Protein AF-A0A2V6HN72-F1 (afdb_monomer)

Nearest PDB structures (foldseek):
  1jh6-assembly1_A  TM=8.276E-01  e=6.227E-04  Arabidopsis thaliana
  1fsi-assembly2_B  TM=7.742E-01  e=9.982E-04  Arabidopsis thaliana
  2d4g-assembly1_B  TM=7.039E-01  e=6.965E-01  Bacillus subtilis
  4wda-assembly1_A  TM=4.245E-01  e=7.821E+00  Mus musculus

Mean predicted aligned error: 3.19 Å

Radius of gyration: 15.16 Å; Cα contacts (8 Å, |Δi|>4): 183; chains: 1; bounding box: 30×24×42 Å

pLDDT: mean 94.58, std 4.3, range [65.69, 98.19]

Foldseek 3Di:
DKWFWDFWDADQAQQGRIKTWTDDDPVQQVVQCVVCVVVVHDGGRDPTDIGGDDRDDDDPVVSVVVRVPDDDPDGMDDDQKDWDKDFDPPDRDPVRVVPIDTPDMDTDDD

Secondary structure (DSSP, 8-state):
-EEEEEEEE--SSGGGSEEEEE---HHHHHHHHHHHHHTTS--PPPSS-EEEEE-----HHHHHHHHHH---S-SEEE--EEEEEE--SS--SHHHHHT-EEEEEEEPP-

Sequence (110 aa):
IRLTASGVAFSSAFTRTLFVRLKSSPLLRKLVTDLGRAAKSPAKAPSDPHVSLLYKKLPRATKKELAAVMKLPFRTVVFDSIAAVRCVSPSRTAADVESWRILGKKSLPR

Solvent-accessible surface area (backbone atoms only — not comparable to full-atom values): 6462 Å² total; per-residue (Å²): 82,79,34,42,51,77,46,52,42,61,56,90,49,40,67,30,26,28,22,39,36,32,53,71,47,74,66,57,40,50,51,34,41,53,49,13,60,75,65,76,43,94,45,77,54,64,88,73,37,65,48,63,77,40,75,52,96,70,59,70,66,60,40,53,52,54,34,70,71,57,76,73,96,59,58,63,48,77,45,56,56,51,70,47,66,51,62,60,84,83,48,74,49,67,67,39,58,71,63,46,37,79,76,47,74,47,74,47,80,131

Structure (mmCIF, N/CA/C/O backbone):
data_AF-A0A2V6HN72-F1
#
_entry.id   AF-A0A2V6HN72-F1
#
loop_
_atom_site.group_PDB
_atom_site.id
_atom_site.type_symbol
_atom_site.label_atom_id
_atom_site.label_alt_id
_atom_site.label_comp_id
_atom_site.label_asym_id
_atom_site.label_entity_id
_atom_site.label_seq_id
_atom_site.pdbx_PDB_ins_code
_atom_site.Cartn_x
_atom_site.Cartn_y
_atom_site.Cartn_z
_atom_site.occupancy
_atom_site.B_iso_or_equiv
_atom_site.auth_seq_id
_atom_site.auth_comp_id
_atom_site.auth_asym_id
_atom_site.auth_atom_id
_atom_site.pdbx_PDB_model_num
ATOM 1 N N . ILE A 1 1 ? -11.941 -0.931 9.012 1.00 93.50 1 ILE A N 1
ATOM 2 C CA . ILE A 1 1 ? -11.657 0.412 8.427 1.00 93.50 1 ILE A CA 1
ATOM 3 C C . ILE A 1 1 ? -12.047 0.430 6.957 1.00 93.50 1 ILE A C 1
ATOM 5 O O . ILE A 1 1 ? -11.569 -0.392 6.192 1.00 93.50 1 ILE A O 1
ATOM 9 N N . ARG A 1 2 ? -12.897 1.373 6.551 1.00 95.69 2 ARG A N 1
ATOM 10 C CA . ARG A 1 2 ? -13.369 1.523 5.169 1.00 95.69 2 ARG A CA 1
ATOM 11 C C . ARG A 1 2 ? -12.697 2.731 4.516 1.00 95.69 2 ARG A C 1
ATOM 13 O O . ARG A 1 2 ? -12.766 3.818 5.083 1.00 95.69 2 ARG A O 1
ATOM 20 N N . LEU A 1 3 ? -12.055 2.550 3.360 1.00 96.31 3 LEU A N 1
ATOM 21 C CA . LEU A 1 3 ? -11.375 3.621 2.619 1.00 96.31 3 LEU A CA 1
ATOM 22 C C . LEU A 1 3 ? -11.882 3.691 1.176 1.00 96.31 3 LEU A C 1
ATOM 24 O O . LEU A 1 3 ? -12.109 2.664 0.539 1.00 96.31 3 LEU A O 1
ATOM 28 N N . THR A 1 4 ? -12.042 4.904 0.654 1.00 97.19 4 THR A N 1
ATOM 29 C CA . THR A 1 4 ? -12.475 5.143 -0.730 1.00 97.19 4 THR A CA 1
ATOM 30 C C . THR A 1 4 ? -11.282 5.079 -1.675 1.00 97.19 4 THR A C 1
ATOM 32 O O . THR A 1 4 ? -10.281 5.755 -1.441 1.00 97.19 4 THR A O 1
ATOM 35 N N . ALA A 1 5 ? -11.402 4.316 -2.757 1.00 97.19 5 ALA A N 1
ATOM 36 C CA . ALA A 1 5 ? -10.422 4.294 -3.834 1.00 97.19 5 ALA A CA 1
ATOM 37 C C . ALA A 1 5 ? -10.572 5.535 -4.726 1.00 97.19 5 ALA A C 1
ATOM 39 O O . ALA A 1 5 ? -11.685 5.911 -5.092 1.00 97.19 5 ALA A O 1
ATOM 40 N N . SER A 1 6 ? -9.456 6.184 -5.060 1.00 94.19 6 SER A N 1
ATOM 41 C CA . SER A 1 6 ? -9.428 7.389 -5.905 1.00 94.19 6 SER A CA 1
ATOM 42 C C . SER A 1 6 ? -8.843 7.159 -7.299 1.00 94.19 6 SER A C 1
ATOM 44 O O . SER A 1 6 ? -8.950 8.046 -8.139 1.00 94.19 6 SER A O 1
ATOM 46 N N . GLY A 1 7 ? -8.259 5.988 -7.563 1.00 95.56 7 GLY A N 1
ATOM 47 C CA . GLY A 1 7 ? -7.740 5.609 -8.878 1.00 95.56 7 GLY A CA 1
ATOM 48 C C . GLY A 1 7 ? -6.452 4.796 -8.795 1.00 95.56 7 GLY A C 1
ATOM 49 O O . GLY A 1 7 ? -5.949 4.515 -7.704 1.00 95.56 7 GLY A O 1
ATOM 50 N N . VAL A 1 8 ? -5.923 4.423 -9.958 1.00 97.50 8 VAL A N 1
ATOM 51 C CA . VAL A 1 8 ? -4.622 3.758 -10.089 1.00 97.50 8 VAL A CA 1
ATOM 52 C C . VAL A 1 8 ? -3.541 4.806 -10.337 1.00 97.50 8 VAL A C 1
ATOM 54 O O . VAL A 1 8 ? -3.727 5.748 -11.103 1.00 97.50 8 VAL A O 1
ATOM 57 N N . ALA A 1 9 ? -2.402 4.654 -9.671 1.00 97.31 9 ALA A N 1
ATOM 58 C CA . ALA A 1 9 ? -1.236 5.507 -9.832 1.00 97.31 9 ALA A CA 1
ATOM 59 C C . ALA A 1 9 ? 0.053 4.677 -9.853 1.00 97.31 9 ALA A C 1
ATOM 61 O O . ALA A 1 9 ? 0.049 3.467 -9.622 1.00 97.31 9 ALA A O 1
ATOM 62 N N . PHE A 1 10 ? 1.168 5.343 -10.143 1.00 97.75 10 PHE A N 1
ATOM 63 C CA . PHE A 1 10 ? 2.494 4.741 -10.223 1.00 97.75 10 PHE A CA 1
ATOM 64 C C . PHE A 1 10 ? 3.567 5.707 -9.722 1.00 97.75 10 PHE A C 1
ATOM 66 O O . PHE A 1 10 ? 3.380 6.923 -9.710 1.00 97.75 10 PHE A O 1
ATOM 73 N N . SER A 1 11 ? 4.723 5.169 -9.338 1.00 95.81 11 SER A N 1
ATOM 74 C CA . SER A 1 11 ? 5.913 5.957 -9.006 1.00 95.81 11 SER A CA 1
ATOM 75 C C . SER A 1 11 ? 7.204 5.236 -9.420 1.00 95.81 11 SER A C 1
ATOM 77 O O . SER A 1 11 ? 7.176 4.247 -10.160 1.00 95.81 11 SER A O 1
ATOM 79 N N . SER A 1 12 ? 8.360 5.761 -9.011 1.00 94.12 12 SER A N 1
ATOM 80 C CA . SER A 1 12 ? 9.672 5.132 -9.209 1.00 94.12 12 SER A CA 1
ATOM 81 C C . SER A 1 12 ? 10.019 4.085 -8.145 1.00 94.12 12 SER A C 1
ATOM 83 O O . SER A 1 12 ? 10.882 3.250 -8.403 1.00 94.12 12 SER A O 1
ATOM 85 N N . ALA A 1 13 ? 9.362 4.093 -6.979 1.00 94.06 13 ALA A N 1
ATOM 86 C CA . ALA A 1 13 ? 9.638 3.126 -5.920 1.00 94.06 13 ALA A CA 1
ATOM 87 C C . ALA A 1 13 ? 9.146 1.721 -6.306 1.00 94.06 13 ALA A C 1
ATOM 89 O O . ALA A 1 13 ? 8.045 1.571 -6.833 1.00 94.06 13 ALA A O 1
ATOM 90 N N . PHE A 1 14 ? 9.948 0.692 -6.005 1.00 94.75 14 PHE A N 1
ATOM 91 C CA . PHE A 1 14 ? 9.661 -0.703 -6.369 1.00 94.75 14 PHE A CA 1
ATOM 92 C C . PHE A 1 14 ? 8.318 -1.199 -5.810 1.00 94.75 14 PHE A C 1
ATOM 94 O O . PHE A 1 14 ? 7.522 -1.791 -6.533 1.00 94.75 14 PHE A O 1
ATOM 101 N N . THR A 1 15 ? 8.012 -0.870 -4.552 1.00 94.69 15 THR A N 1
ATOM 102 C CA . THR A 1 15 ? 6.730 -1.208 -3.912 1.00 94.69 15 THR A CA 1
ATOM 103 C C . THR A 1 15 ? 5.560 -0.325 -4.360 1.00 94.69 15 THR A C 1
ATOM 105 O O . THR A 1 15 ? 4.440 -0.465 -3.875 1.00 94.69 15 THR A O 1
ATOM 108 N N . ARG A 1 16 ? 5.791 0.597 -5.297 1.00 95.81 16 ARG A N 1
ATOM 109 C CA . ARG A 1 16 ? 4.793 1.514 -5.856 1.00 95.81 16 ARG A CA 1
ATOM 110 C C . ARG A 1 16 ? 4.905 1.586 -7.382 1.00 95.81 16 ARG A C 1
ATOM 112 O O . ARG A 1 16 ? 4.737 2.663 -7.962 1.00 95.81 16 ARG A O 1
ATOM 119 N N . THR A 1 17 ? 5.194 0.455 -8.033 1.00 96.69 17 THR A N 1
ATOM 120 C CA . THR A 1 17 ? 5.179 0.348 -9.500 1.00 96.69 17 THR A CA 1
ATOM 121 C C . THR A 1 17 ? 3.795 0.662 -10.052 1.00 96.69 17 THR A C 1
ATOM 123 O O . THR A 1 17 ? 3.683 1.529 -10.909 1.00 96.69 17 THR A O 1
ATOM 126 N N . LEU A 1 18 ? 2.755 -0.001 -9.542 1.00 97.56 18 LEU A N 1
ATOM 127 C CA . LEU A 1 18 ? 1.345 0.340 -9.748 1.00 97.56 18 LEU A CA 1
ATOM 128 C C . LEU A 1 18 ? 0.613 0.129 -8.428 1.00 97.56 18 LEU A C 1
ATOM 130 O O . LEU A 1 18 ? 0.866 -0.856 -7.731 1.00 97.56 18 LEU A O 1
ATOM 134 N N . PHE A 1 19 ? -0.276 1.047 -8.070 1.00 97.75 19 PHE A N 1
ATOM 135 C CA . PHE A 1 19 ? -1.012 0.990 -6.813 1.00 97.75 19 PHE A CA 1
ATOM 136 C C . PHE A 1 19 ? -2.359 1.699 -6.909 1.00 97.75 19 PHE A C 1
ATOM 138 O O . PHE A 1 19 ? -2.518 2.674 -7.641 1.00 97.75 19 PHE A O 1
ATOM 145 N N . VAL A 1 20 ? -3.321 1.227 -6.124 1.00 97.81 20 VAL A N 1
ATOM 146 C CA . VAL A 1 20 ? -4.590 1.914 -5.891 1.00 97.81 20 VAL A CA 1
ATOM 147 C C . VAL A 1 20 ? -4.371 2.982 -4.834 1.00 97.81 20 VAL A C 1
ATOM 149 O O . VAL A 1 20 ? -3.963 2.667 -3.716 1.00 97.81 20 VAL A O 1
ATOM 152 N N . ARG A 1 21 ? -4.671 4.237 -5.164 1.00 97.25 21 ARG A N 1
ATOM 153 C CA . ARG A 1 21 ? -4.704 5.332 -4.192 1.00 97.25 21 ARG A CA 1
ATOM 154 C C . ARG A 1 21 ? -5.979 5.257 -3.373 1.00 97.25 21 ARG A C 1
ATOM 156 O O . ARG A 1 21 ? -7.068 5.045 -3.912 1.00 97.25 21 ARG A O 1
ATOM 163 N N . LEU A 1 22 ? -5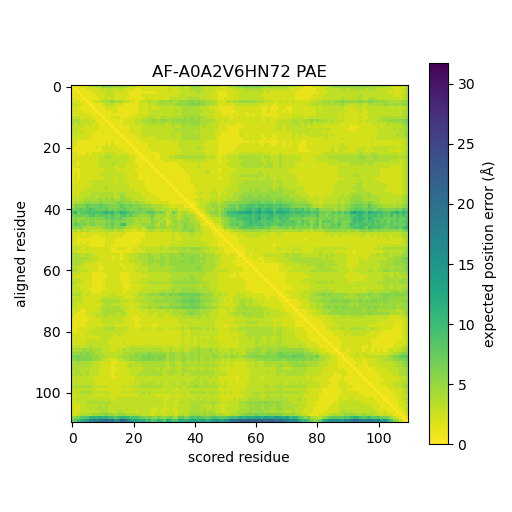.841 5.454 -2.070 1.00 97.50 22 LEU A N 1
ATOM 164 C CA . LEU A 1 22 ? -6.949 5.484 -1.132 1.00 97.50 22 LEU A CA 1
ATOM 165 C C . LEU A 1 22 ? -7.040 6.866 -0.489 1.00 97.50 22 LEU A C 1
ATOM 167 O O . LEU A 1 22 ? -6.036 7.513 -0.201 1.00 97.50 22 LEU A O 1
ATOM 171 N N . LYS A 1 23 ? -8.262 7.320 -0.220 1.00 95.56 23 LYS A N 1
ATOM 172 C CA . LYS A 1 23 ? -8.485 8.507 0.606 1.00 95.56 23 LYS A CA 1
ATOM 173 C C . LYS A 1 23 ? -8.261 8.136 2.071 1.00 95.56 23 LYS A C 1
ATOM 175 O O . LYS A 1 23 ? -8.878 7.199 2.574 1.00 95.56 23 LYS A O 1
ATOM 180 N N . SER A 1 24 ? -7.380 8.872 2.749 1.00 94.19 24 SER A N 1
ATOM 181 C CA . SER A 1 24 ? -7.142 8.709 4.189 1.00 94.19 24 SER A CA 1
ATOM 182 C C . SER A 1 24 ? -8.409 9.015 4.997 1.00 94.19 24 SER A C 1
ATOM 184 O O . SER A 1 24 ? -9.229 9.837 4.591 1.00 94.19 24 SER A O 1
ATOM 186 N N . SER A 1 25 ? -8.564 8.381 6.161 1.00 93.75 25 SER A N 1
ATOM 187 C CA . SER A 1 25 ? -9.717 8.564 7.052 1.00 93.75 25 SER A CA 1
ATOM 188 C C . SER A 1 25 ? -9.279 8.867 8.489 1.00 93.75 25 SER A C 1
ATOM 190 O O . SER A 1 25 ? -8.173 8.482 8.884 1.00 93.75 25 SER A O 1
ATOM 192 N N . PRO A 1 26 ? -10.125 9.525 9.307 1.00 94.12 26 PRO A N 1
ATOM 193 C CA . PRO A 1 26 ? -9.837 9.733 10.727 1.00 94.12 26 PRO A CA 1
ATOM 194 C C . PRO A 1 26 ? -9.525 8.429 11.474 1.00 94.12 26 PRO A C 1
ATOM 196 O O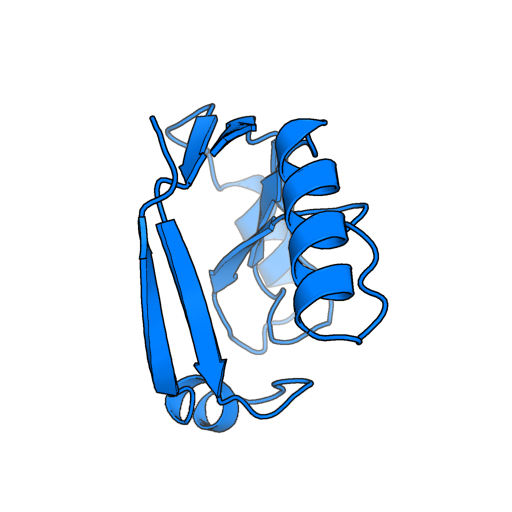 . PRO A 1 26 ? -8.595 8.394 12.275 1.00 94.12 26 PRO A O 1
ATOM 199 N N . LEU A 1 27 ? -10.235 7.339 11.153 1.00 94.12 27 LEU A N 1
ATOM 200 C CA . LEU A 1 27 ? -10.011 6.021 11.756 1.00 94.12 27 LEU A CA 1
ATOM 201 C C . LEU A 1 27 ? -8.632 5.443 11.419 1.00 94.12 27 LEU A C 1
ATOM 203 O O . LEU A 1 27 ? -7.967 4.921 12.310 1.00 94.12 27 LEU A O 1
ATOM 207 N N . LEU A 1 28 ? -8.172 5.566 10.166 1.00 94.75 28 LEU A N 1
ATOM 208 C CA . LEU A 1 28 ? -6.818 5.143 9.793 1.00 94.75 28 LEU A CA 1
ATOM 209 C C . LEU A 1 28 ? -5.763 5.956 10.549 1.00 94.75 28 LEU A C 1
ATOM 211 O O . LEU A 1 28 ? -4.802 5.387 11.061 1.00 94.75 28 LEU A O 1
ATOM 215 N N . ARG A 1 29 ? -5.951 7.279 10.645 1.00 94.56 29 ARG A N 1
ATOM 216 C CA . ARG A 1 29 ? -5.016 8.146 11.375 1.00 94.56 29 ARG A CA 1
ATOM 217 C C . ARG A 1 29 ? -4.938 7.769 12.850 1.00 94.56 29 ARG A C 1
ATOM 219 O O . ARG A 1 29 ? -3.836 7.611 13.364 1.00 94.56 29 ARG A O 1
ATOM 226 N N . LYS A 1 30 ? -6.090 7.558 13.495 1.00 93.75 30 LYS A N 1
ATOM 227 C CA . LYS A 1 30 ? -6.163 7.102 14.887 1.00 93.75 30 LYS A CA 1
ATOM 228 C C . LYS A 1 30 ? -5.451 5.760 15.072 1.00 93.75 30 LYS A C 1
ATOM 230 O O . LYS A 1 30 ? -4.622 5.652 15.965 1.00 93.75 30 LYS A O 1
ATOM 235 N N . LEU A 1 31 ? -5.708 4.780 14.200 1.00 94.06 31 LEU A N 1
ATOM 236 C CA . LEU A 1 31 ? -5.060 3.468 14.270 1.00 94.06 31 LEU A CA 1
ATOM 237 C C . LEU A 1 31 ? -3.530 3.575 14.191 1.00 94.06 31 LEU A C 1
ATOM 239 O O . LEU A 1 31 ? -2.842 2.954 14.994 1.00 94.06 31 LEU A O 1
ATOM 243 N N . VAL A 1 32 ? -2.990 4.364 13.256 1.00 94.25 32 VAL A N 1
ATOM 244 C CA . VAL A 1 32 ? -1.531 4.540 13.129 1.00 94.25 32 VAL A CA 1
ATOM 245 C C . VAL A 1 32 ? -0.941 5.207 14.373 1.00 94.25 32 VAL A C 1
ATOM 247 O O . VAL A 1 32 ? 0.086 4.750 14.871 1.00 94.25 32 VAL A O 1
ATOM 250 N N . THR A 1 33 ? -1.601 6.238 14.908 1.00 93.88 33 THR A N 1
ATOM 251 C CA . THR A 1 33 ? -1.174 6.902 16.148 1.00 93.88 33 THR A CA 1
ATOM 252 C C . THR A 1 33 ? -1.185 5.942 17.340 1.00 93.88 33 THR A C 1
ATOM 254 O O . THR A 1 33 ? -0.213 5.893 18.093 1.00 93.88 33 THR A O 1
ATOM 257 N N . ASP A 1 34 ? -2.254 5.158 17.501 1.00 93.50 34 ASP A N 1
ATOM 258 C CA . ASP A 1 34 ? -2.396 4.198 18.600 1.00 93.50 34 ASP A CA 1
ATOM 259 C C . ASP A 1 34 ? -1.341 3.083 18.507 1.00 93.50 34 ASP A C 1
ATOM 261 O O . ASP A 1 34 ? -0.706 2.751 19.509 1.00 93.50 34 ASP A O 1
ATOM 265 N N . LEU A 1 35 ? -1.092 2.553 17.301 1.00 93.31 35 LEU A N 1
ATOM 266 C CA . LEU A 1 35 ? -0.034 1.568 17.057 1.00 93.31 35 LEU A CA 1
ATOM 267 C C . LEU A 1 35 ? 1.353 2.143 17.351 1.00 93.31 35 LEU A C 1
ATOM 269 O O . LEU A 1 35 ? 2.154 1.478 18.004 1.00 93.31 35 LEU A O 1
ATOM 273 N N . GLY A 1 36 ? 1.628 3.377 16.922 1.00 93.69 36 GLY A N 1
ATOM 274 C CA . GLY A 1 36 ? 2.901 4.038 17.199 1.00 93.69 36 GLY A CA 1
ATOM 275 C C . GLY A 1 36 ? 3.135 4.251 18.697 1.00 93.69 36 GLY A C 1
ATOM 276 O O . GLY A 1 36 ? 4.220 3.973 19.206 1.00 93.69 36 GLY A O 1
ATOM 277 N N . ARG A 1 37 ? 2.094 4.658 19.437 1.00 93.69 37 ARG A N 1
ATOM 278 C CA . ARG A 1 37 ? 2.149 4.775 20.902 1.00 93.69 37 ARG A CA 1
ATOM 279 C C . ARG A 1 37 ? 2.420 3.423 21.562 1.00 93.69 37 ARG A C 1
ATOM 281 O O . ARG A 1 37 ? 3.321 3.330 22.390 1.00 93.69 37 ARG A O 1
ATOM 288 N N . ALA A 1 38 ? 1.673 2.384 21.186 1.00 92.38 38 ALA A N 1
ATOM 289 C CA . ALA A 1 38 ? 1.822 1.043 21.753 1.00 92.38 38 ALA A CA 1
ATOM 290 C C . ALA A 1 38 ? 3.203 0.434 21.459 1.00 92.38 38 ALA A C 1
ATOM 292 O O . ALA A 1 38 ? 3.796 -0.201 22.326 1.00 92.38 38 ALA A O 1
ATOM 293 N N . ALA A 1 39 ? 3.743 0.679 20.263 1.00 91.12 39 ALA A N 1
ATOM 294 C CA . ALA A 1 39 ? 5.074 0.234 19.860 1.00 91.12 39 ALA A CA 1
ATOM 295 C C . ALA A 1 39 ? 6.213 1.126 20.389 1.00 91.12 39 ALA A C 1
ATOM 297 O O . ALA A 1 39 ? 7.372 0.859 20.079 1.00 91.12 39 ALA A O 1
ATOM 298 N N . LYS A 1 40 ? 5.906 2.198 21.140 1.00 93.50 40 LYS A N 1
ATOM 299 C CA . LYS A 1 40 ? 6.870 3.236 21.559 1.00 93.50 40 LYS A CA 1
ATOM 300 C C . LYS A 1 40 ? 7.707 3.774 20.385 1.00 93.50 40 LYS A C 1
ATOM 302 O O . LYS A 1 40 ? 8.875 4.116 20.539 1.00 93.50 40 LYS A 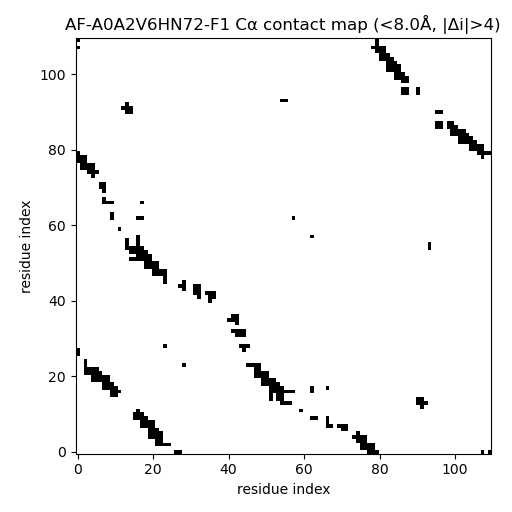O 1
ATOM 307 N N . SER A 1 41 ? 7.101 3.842 19.202 1.00 91.00 41 SER A N 1
ATOM 308 C CA . SER A 1 41 ? 7.737 4.248 17.953 1.00 91.00 41 SER A CA 1
ATOM 309 C C . SER A 1 41 ? 6.815 5.234 17.233 1.00 91.00 41 SER A C 1
ATOM 311 O O . SER A 1 41 ? 5.761 4.828 16.740 1.00 91.00 41 SER A O 1
ATOM 313 N N . PRO A 1 42 ? 7.146 6.539 17.199 1.00 84.00 42 PRO A N 1
ATOM 314 C CA . PRO A 1 42 ? 6.286 7.540 16.580 1.00 84.00 42 PRO A CA 1
ATOM 315 C C . PRO A 1 42 ? 6.012 7.216 15.107 1.00 84.00 42 PRO A C 1
ATOM 317 O O . PRO A 1 42 ? 6.894 7.309 14.256 1.00 84.00 42 PRO A O 1
ATOM 320 N N . ALA A 1 43 ? 4.763 6.869 14.798 1.00 85.62 43 ALA A N 1
ATOM 321 C CA . ALA A 1 43 ? 4.305 6.616 13.441 1.00 85.62 43 ALA A CA 1
ATOM 32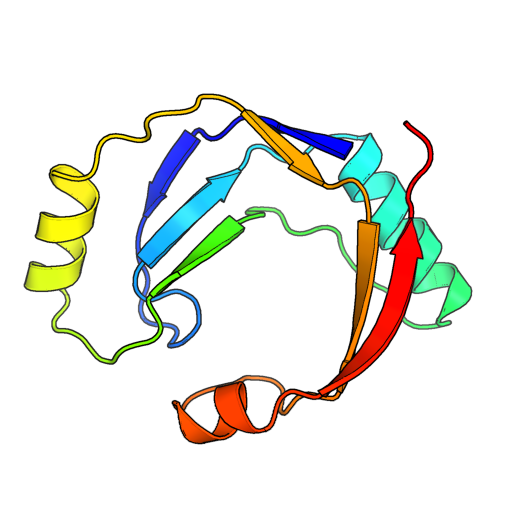2 C C . ALA A 1 43 ? 3.400 7.763 12.983 1.00 85.62 43 ALA A C 1
ATOM 324 O O . ALA A 1 43 ? 2.463 8.154 13.680 1.00 85.62 43 ALA A O 1
ATOM 325 N N . LYS A 1 44 ? 3.664 8.303 11.792 1.00 86.88 44 LYS A N 1
ATOM 326 C CA . LYS A 1 44 ? 2.777 9.277 11.148 1.00 86.88 44 LYS A CA 1
ATOM 327 C C . LYS A 1 44 ? 1.860 8.546 10.183 1.00 86.88 44 LYS A C 1
ATOM 329 O O . LYS A 1 44 ? 2.317 7.734 9.379 1.00 86.88 44 LYS A O 1
ATOM 334 N N . ALA A 1 45 ? 0.569 8.854 10.244 1.00 84.12 45 ALA A N 1
ATOM 335 C CA . ALA A 1 45 ? -0.373 8.337 9.266 1.00 84.12 45 ALA A CA 1
ATOM 336 C C . ALA A 1 45 ? 0.049 8.769 7.850 1.00 84.12 45 ALA A C 1
ATOM 338 O O . ALA A 1 45 ? 0.412 9.934 7.658 1.00 84.12 45 ALA A O 1
ATOM 339 N N . PRO A 1 46 ? 0.007 7.866 6.857 1.00 82.19 46 PRO A N 1
ATOM 340 C CA . PRO A 1 46 ? 0.402 8.212 5.502 1.00 82.19 46 PRO A CA 1
ATOM 341 C C . PRO A 1 46 ? -0.539 9.278 4.928 1.00 82.19 46 PRO A C 1
ATOM 343 O O . PRO A 1 46 ? -1.763 9.172 5.046 1.00 82.19 46 PRO A O 1
ATOM 346 N N . SER A 1 47 ? 0.042 10.287 4.275 1.00 84.25 47 SER A N 1
ATOM 347 C CA . SER A 1 47 ? -0.700 11.289 3.499 1.00 84.25 47 SER A CA 1
ATOM 348 C C . SER A 1 47 ? -1.331 10.689 2.237 1.00 84.25 47 SE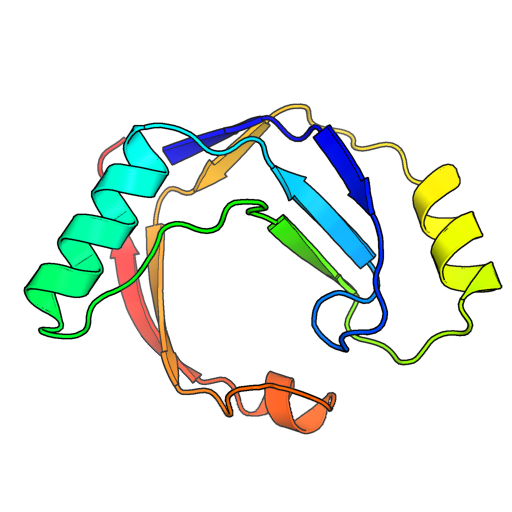R A C 1
ATOM 350 O O . SER A 1 47 ? -2.381 11.149 1.800 1.00 84.25 47 SER A O 1
ATOM 352 N N . ASP A 1 48 ? -0.722 9.631 1.695 1.00 89.00 48 ASP A N 1
ATOM 353 C CA . ASP A 1 48 ? -1.158 8.910 0.495 1.00 89.00 48 ASP A CA 1
ATOM 354 C C . ASP A 1 48 ? -1.216 7.393 0.778 1.00 89.00 48 ASP A C 1
ATOM 356 O O . ASP A 1 48 ? -0.306 6.639 0.400 1.00 89.00 48 ASP A O 1
ATOM 360 N N . PRO A 1 49 ? -2.226 6.921 1.540 1.00 95.25 49 PRO A N 1
ATOM 361 C CA . PRO A 1 49 ? -2.422 5.493 1.740 1.00 95.25 49 PRO A CA 1
ATOM 362 C C . PRO A 1 49 ? -2.743 4.825 0.402 1.00 95.25 49 PRO A C 1
ATOM 364 O O . PRO A 1 49 ? -3.464 5.371 -0.433 1.00 95.25 49 PRO A O 1
ATOM 367 N N . HIS A 1 50 ? -2.207 3.628 0.198 1.00 96.69 50 HIS A N 1
ATOM 368 C CA . HIS A 1 50 ? -2.357 2.902 -1.056 1.00 96.69 50 HIS A CA 1
ATOM 369 C C . HIS A 1 50 ? -2.317 1.391 -0.846 1.00 96.69 50 HIS A C 1
ATOM 371 O O . HIS A 1 50 ? -1.844 0.910 0.184 1.00 96.69 50 HIS A O 1
ATOM 377 N N . VAL A 1 51 ? -2.791 0.659 -1.853 1.00 96.44 51 VAL A N 1
ATOM 378 C CA . VAL A 1 51 ? -2.618 -0.792 -1.983 1.00 96.44 51 VAL A CA 1
ATOM 379 C C . VAL A 1 51 ? -1.852 -1.056 -3.265 1.00 96.44 51 VAL A C 1
ATOM 381 O O . VAL A 1 51 ? -2.298 -0.673 -4.347 1.00 96.44 51 VAL A O 1
ATOM 384 N N . SER A 1 52 ? -0.690 -1.683 -3.154 1.00 96.81 52 SER A N 1
ATOM 385 C CA . SER A 1 52 ? 0.123 -2.027 -4.315 1.00 96.81 52 SER A CA 1
ATOM 386 C C . SER A 1 52 ? -0.529 -3.141 -5.133 1.00 96.81 52 SER A C 1
ATOM 388 O O . SER A 1 52 ? -1.063 -4.095 -4.578 1.00 96.81 52 SER A O 1
ATOM 390 N N . LEU A 1 53 ? -0.486 -2.999 -6.458 1.00 96.25 53 LEU A N 1
ATOM 391 C CA . LEU A 1 53 ? -1.023 -3.963 -7.426 1.00 96.25 53 LEU A CA 1
ATOM 392 C C . LEU A 1 53 ? 0.082 -4.795 -8.080 1.00 96.25 53 LEU A C 1
ATOM 394 O O . LEU A 1 53 ? -0.144 -5.933 -8.472 1.00 96.25 53 LEU A O 1
ATOM 398 N N . LEU A 1 54 ? 1.273 -4.209 -8.228 1.00 95.56 54 LEU A N 1
ATOM 399 C CA . LEU A 1 54 ? 2.402 -4.824 -8.914 1.00 95.56 54 LEU A CA 1
ATOM 400 C C . LEU A 1 54 ? 3.720 -4.384 -8.280 1.00 95.56 54 LEU A C 1
ATOM 402 O O . LEU A 1 54 ? 3.910 -3.197 -8.008 1.00 95.56 54 LEU A O 1
ATOM 406 N N . TYR A 1 55 ? 4.650 -5.329 -8.150 1.00 96.25 55 TYR A N 1
ATOM 407 C CA . TYR A 1 55 ? 6.050 -5.092 -7.804 1.00 96.25 55 TYR A CA 1
ATOM 408 C C . TYR A 1 55 ? 6.944 -5.543 -8.951 1.00 96.25 55 TYR A C 1
ATOM 410 O O . TYR A 1 55 ? 7.266 -6.719 -9.097 1.00 96.25 55 TYR A O 1
ATOM 418 N N . LYS A 1 56 ? 7.309 -4.601 -9.822 1.00 94.38 56 LYS A N 1
ATOM 419 C CA . LYS A 1 56 ? 8.147 -4.891 -10.991 1.00 94.38 56 LYS A CA 1
ATOM 420 C C . LYS A 1 56 ? 8.858 -3.637 -11.468 1.00 94.38 56 LYS A C 1
ATOM 422 O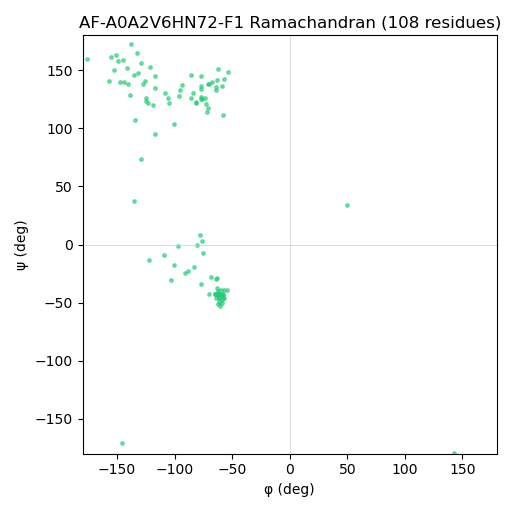 O . LYS A 1 56 ? 8.266 -2.558 -11.505 1.00 94.38 56 LYS A O 1
ATOM 427 N N . LYS A 1 57 ? 10.120 -3.758 -11.876 1.00 93.56 57 LYS A N 1
ATOM 428 C CA . LYS A 1 57 ? 10.795 -2.670 -12.593 1.00 93.56 57 LYS A CA 1
ATOM 429 C C . LYS A 1 57 ? 10.189 -2.578 -13.992 1.00 93.56 57 LYS A C 1
ATOM 431 O O . LYS A 1 57 ? 10.254 -3.537 -14.751 1.00 93.56 57 LYS A O 1
ATOM 436 N N . LEU A 1 58 ? 9.575 -1.440 -14.299 1.00 95.31 58 LEU A N 1
ATOM 437 C CA . LEU A 1 58 ? 8.958 -1.160 -15.592 1.00 95.31 58 LEU A CA 1
ATOM 438 C C . LEU A 1 58 ? 9.344 0.247 -16.064 1.00 95.31 58 LEU A C 1
ATOM 440 O O . LEU A 1 58 ? 9.440 1.157 -15.223 1.00 95.31 58 LEU A O 1
ATOM 444 N N . PRO A 1 59 ? 9.504 0.456 -17.385 1.00 96.81 59 PRO A N 1
ATOM 445 C CA . PRO A 1 59 ? 9.659 1.785 -17.957 1.00 96.81 59 PRO A CA 1
ATOM 446 C C . PRO A 1 59 ? 8.519 2.718 -17.534 1.00 96.81 59 PRO A C 1
ATOM 448 O O . PRO A 1 59 ? 7.377 2.303 -17.321 1.00 96.81 59 PRO A O 1
ATOM 451 N N . ARG A 1 60 ? 8.818 4.016 -17.408 1.00 97.19 60 ARG A N 1
ATOM 452 C CA . ARG A 1 60 ? 7.823 5.018 -16.991 1.00 97.19 60 ARG A CA 1
ATOM 453 C C . ARG A 1 60 ? 6.629 5.084 -17.948 1.00 97.19 60 ARG A C 1
ATOM 455 O O . ARG A 1 60 ? 5.509 5.218 -17.466 1.00 97.19 60 ARG A O 1
ATOM 462 N N . ALA A 1 61 ? 6.870 4.974 -19.256 1.00 97.69 61 ALA A N 1
ATOM 463 C CA . ALA A 1 61 ? 5.825 4.987 -20.278 1.00 97.69 61 ALA A CA 1
ATOM 464 C C . ALA A 1 61 ? 4.815 3.849 -20.061 1.00 97.69 61 ALA A C 1
ATOM 466 O O . ALA A 1 61 ? 3.628 4.116 -19.907 1.00 97.69 61 ALA A O 1
ATOM 467 N N . THR A 1 62 ? 5.303 2.617 -19.884 1.00 97.69 62 THR A N 1
ATOM 468 C CA . THR A 1 62 ? 4.472 1.438 -19.599 1.00 97.69 62 THR A CA 1
ATOM 469 C C . THR A 1 62 ? 3.641 1.610 -18.327 1.00 97.69 62 THR A C 1
ATOM 471 O O . THR A 1 62 ? 2.452 1.316 -18.316 1.00 97.69 62 THR A O 1
ATOM 474 N N . LYS A 1 63 ? 4.229 2.137 -17.241 1.00 97.81 63 LYS A N 1
ATOM 475 C CA . LYS A 1 63 ? 3.477 2.402 -15.998 1.00 97.81 63 LYS A CA 1
ATOM 476 C C . LYS A 1 63 ? 2.361 3.429 -16.202 1.00 97.81 63 LYS A C 1
ATOM 478 O O . LYS A 1 63 ? 1.279 3.265 -15.646 1.00 97.81 63 LYS A O 1
ATOM 483 N N . LYS A 1 64 ? 2.631 4.479 -16.986 1.00 97.69 64 LYS A N 1
ATOM 484 C CA . LYS A 1 64 ? 1.654 5.527 -17.306 1.00 97.69 64 LYS A CA 1
ATOM 485 C C . LYS A 1 64 ? 0.478 4.969 -18.097 1.00 97.69 64 LYS A C 1
ATOM 487 O O . LYS A 1 64 ? -0.661 5.262 -17.752 1.00 97.69 64 LYS A O 1
ATOM 492 N N . GLU A 1 65 ? 0.760 4.169 -19.117 1.00 97.69 65 GLU A N 1
ATOM 493 C CA . GLU A 1 65 ? -0.258 3.530 -19.948 1.00 97.69 65 GLU A CA 1
ATOM 494 C C . GLU A 1 65 ? -1.135 2.579 -19.127 1.00 97.69 65 GLU A C 1
ATOM 496 O O . GLU A 1 65 ? -2.353 2.744 -19.100 1.00 97.69 65 GLU A O 1
ATOM 501 N N . LEU A 1 66 ? -0.521 1.671 -18.359 1.00 97.12 66 LEU A N 1
ATOM 502 C CA . LEU A 1 66 ? -1.249 0.738 -17.494 1.00 97.12 66 LEU A CA 1
ATOM 503 C C . LEU A 1 66 ? -2.155 1.471 -16.495 1.00 97.12 66 LEU A C 1
ATOM 505 O O . LEU A 1 66 ? -3.326 1.127 -16.355 1.00 97.12 66 LEU A O 1
ATOM 509 N N . ALA A 1 67 ? -1.655 2.519 -15.835 1.00 96.94 67 ALA A N 1
ATOM 510 C CA . ALA A 1 67 ? -2.466 3.297 -14.900 1.00 96.94 67 ALA A CA 1
ATOM 511 C C . ALA A 1 67 ? -3.652 4.016 -15.573 1.00 96.94 67 ALA A C 1
ATOM 513 O O . ALA A 1 67 ? -4.676 4.208 -14.922 1.00 96.94 67 ALA A O 1
ATOM 514 N N . ALA A 1 68 ? -3.533 4.400 -16.849 1.00 96.62 68 ALA A N 1
ATOM 515 C CA . ALA A 1 68 ? -4.588 5.095 -17.586 1.00 96.62 68 ALA A CA 1
ATOM 516 C C . ALA A 1 68 ? -5.723 4.161 -18.040 1.00 96.62 68 ALA A C 1
ATOM 518 O O . ALA A 1 68 ? -6.880 4.577 -18.067 1.00 96.62 68 ALA A O 1
ATOM 519 N N . VAL A 1 69 ? -5.410 2.908 -18.385 1.00 96.69 69 VAL A N 1
ATOM 520 C CA . VAL A 1 69 ? -6.404 1.949 -18.903 1.00 96.69 69 VAL A CA 1
ATOM 521 C C . VAL A 1 69 ? -7.105 1.146 -17.804 1.00 96.69 69 VAL A C 1
ATOM 523 O O . VAL A 1 69 ? -8.210 0.642 -18.010 1.00 96.69 69 VAL A O 1
ATOM 526 N N . MET A 1 70 ? -6.493 1.024 -16.622 1.00 94.81 70 MET A N 1
ATOM 527 C CA . MET A 1 70 ? -7.056 0.249 -15.517 1.00 94.81 70 MET A CA 1
ATOM 528 C C . MET A 1 70 ? -8.264 0.949 -14.885 1.00 94.81 70 MET A C 1
ATOM 530 O O . MET A 1 70 ? -8.142 1.976 -14.215 1.00 94.81 70 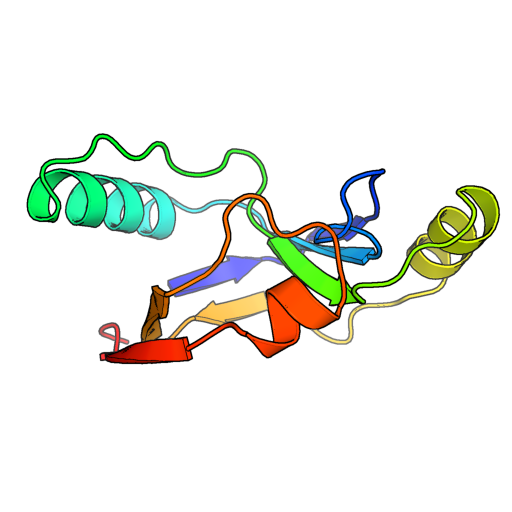MET A O 1
ATOM 534 N N . LYS A 1 71 ? -9.439 0.330 -15.023 1.00 94.38 71 LYS A N 1
ATOM 535 C CA . LYS A 1 71 ? -10.665 0.730 -14.321 1.00 94.38 71 LYS A CA 1
ATOM 536 C C . LYS A 1 71 ? -10.832 -0.112 -13.061 1.00 94.38 71 LYS A C 1
ATOM 538 O O . LYS A 1 71 ? -10.788 -1.337 -13.120 1.00 94.38 71 LYS A O 1
ATOM 543 N N . LEU A 1 72 ? -11.036 0.541 -11.917 1.00 94.56 72 LEU A N 1
ATOM 544 C CA . LEU A 1 72 ? -11.292 -0.164 -10.662 1.00 94.56 72 LEU A CA 1
ATOM 545 C C . LEU A 1 72 ? -12.743 -0.664 -10.635 1.00 94.56 72 LEU A C 1
ATOM 547 O O . LEU A 1 72 ? -13.655 0.158 -10.748 1.00 94.56 72 LEU A O 1
ATOM 551 N N . PRO A 1 73 ? -12.988 -1.969 -10.418 1.00 95.31 73 PRO A N 1
ATOM 552 C CA . PRO A 1 73 ? -14.343 -2.513 -10.320 1.00 95.31 73 PRO A CA 1
ATOM 553 C C . PRO A 1 73 ? -14.993 -2.238 -8.952 1.00 95.31 73 PRO A C 1
ATOM 555 O O . PRO A 1 73 ? -16.055 -2.764 -8.638 1.00 95.31 73 PRO A O 1
ATOM 558 N N . PHE A 1 74 ? -14.357 -1.422 -8.109 1.00 95.38 74 PHE A N 1
ATOM 559 C CA . PHE A 1 74 ? -14.808 -1.077 -6.769 1.00 95.38 74 PHE A CA 1
ATOM 560 C C . PHE A 1 74 ? -14.527 0.395 -6.470 1.00 95.38 74 PHE A C 1
ATOM 562 O O . PHE A 1 74 ? -13.562 0.986 -6.954 1.00 95.38 74 PHE A O 1
ATOM 569 N N . ARG A 1 75 ? -15.356 0.985 -5.605 1.00 95.88 75 ARG A N 1
ATOM 570 C CA . ARG A 1 75 ? -15.157 2.353 -5.091 1.00 95.88 75 ARG A CA 1
ATOM 571 C C . ARG A 1 75 ? -14.543 2.385 -3.697 1.00 95.88 75 ARG A C 1
ATOM 573 O O . ARG A 1 75 ? -14.043 3.418 -3.264 1.00 95.88 75 ARG A O 1
ATOM 580 N N . THR A 1 76 ? -14.591 1.265 -2.986 1.00 96.56 76 THR A N 1
ATOM 581 C CA . THR A 1 76 ? -14.291 1.20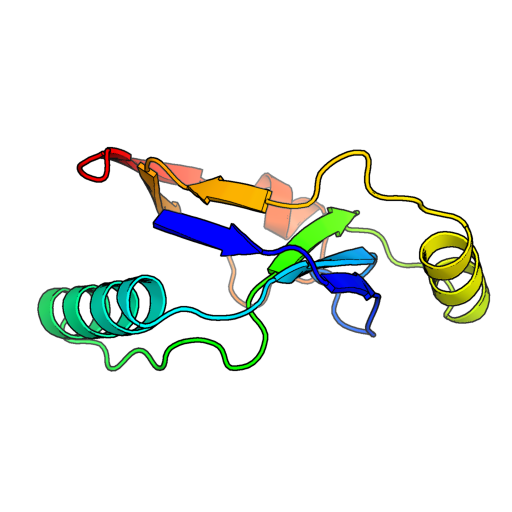0 -1.559 1.00 96.56 76 THR A CA 1
ATOM 582 C C . THR A 1 76 ? -13.580 -0.101 -1.231 1.00 96.56 76 THR A C 1
ATOM 584 O O . THR A 1 76 ? -13.968 -1.152 -1.731 1.00 96.56 76 THR A O 1
ATOM 587 N N . VAL A 1 77 ? -12.586 -0.024 -0.348 1.00 96.12 77 VAL A N 1
ATOM 588 C CA . VAL A 1 77 ? -11.861 -1.172 0.204 1.00 96.12 77 VAL A CA 1
ATOM 589 C C . VAL A 1 77 ? -12.105 -1.228 1.710 1.00 96.12 77 VAL A C 1
ATOM 591 O O . VAL A 1 77 ? -12.048 -0.203 2.399 1.00 96.12 77 VAL A O 1
ATOM 594 N N . VAL A 1 78 ? -12.399 -2.422 2.221 1.00 96.12 78 VAL A N 1
ATOM 595 C CA . VAL A 1 78 ? -12.561 -2.677 3.655 1.00 96.12 78 VAL A CA 1
ATOM 596 C C . VAL A 1 78 ? -11.322 -3.403 4.164 1.00 96.12 78 VAL A C 1
ATOM 598 O O . VAL A 1 78 ? -10.980 -4.473 3.681 1.00 96.12 78 VAL A O 1
ATOM 601 N N . PHE A 1 79 ? -10.663 -2.803 5.148 1.00 95.75 79 PHE A N 1
ATOM 602 C CA . PHE A 1 79 ? -9.578 -3.390 5.924 1.00 95.75 79 PHE A CA 1
ATOM 603 C C . PHE A 1 79 ? -10.160 -3.861 7.252 1.00 95.75 79 PHE A C 1
ATOM 605 O O . PHE A 1 79 ? -10.469 -3.040 8.121 1.00 95.75 79 PHE A O 1
ATOM 612 N N . ASP A 1 80 ? -10.366 -5.161 7.389 1.00 96.56 80 ASP A N 1
ATOM 613 C CA . ASP A 1 80 ? -10.972 -5.809 8.556 1.00 96.56 80 ASP A CA 1
ATOM 614 C C . ASP A 1 80 ? -9.937 -6.372 9.537 1.00 96.56 80 ASP A C 1
ATOM 616 O O . ASP A 1 80 ? -10.294 -6.924 10.573 1.00 96.56 80 ASP A O 1
ATOM 620 N N . SER A 1 81 ? -8.652 -6.236 9.224 1.00 96.75 81 SER A N 1
ATOM 621 C CA . SER A 1 81 ? -7.560 -6.793 10.007 1.00 96.75 81 SER A CA 1
ATOM 622 C C . SER A 1 81 ? -6.265 -6.010 9.796 1.00 96.75 81 SER A C 1
ATOM 624 O O . SER A 1 81 ? -6.107 -5.248 8.839 1.00 96.75 81 SER A O 1
ATOM 626 N N . ILE A 1 82 ? -5.337 -6.189 10.730 1.00 95.56 82 ILE A N 1
ATOM 627 C CA . ILE A 1 82 ? -3.952 -5.726 10.652 1.00 95.56 82 ILE A CA 1
ATOM 628 C C . ILE A 1 82 ? -3.011 -6.919 10.779 1.00 95.56 82 ILE A C 1
ATOM 630 O O . ILE A 1 82 ? -3.339 -7.912 11.432 1.00 95.56 82 ILE A O 1
ATOM 634 N N . ALA A 1 83 ? -1.824 -6.807 10.190 1.00 96.75 83 ALA A N 1
ATOM 635 C CA . ALA A 1 83 ? -0.771 -7.805 10.301 1.00 96.75 83 ALA A CA 1
ATOM 636 C C . ALA A 1 83 ? 0.541 -7.153 10.746 1.00 96.75 83 ALA A C 1
ATOM 638 O O . ALA A 1 83 ? 0.907 -6.088 10.249 1.00 96.75 83 ALA A O 1
ATOM 639 N N . ALA A 1 84 ? 1.257 -7.814 11.652 1.00 95.69 84 ALA A N 1
ATOM 640 C CA . ALA A 1 84 ? 2.657 -7.517 11.921 1.00 95.69 84 ALA A CA 1
ATOM 641 C C . ALA A 1 84 ? 3.508 -8.297 10.916 1.00 95.69 84 ALA A C 1
ATOM 643 O O . ALA A 1 84 ? 3.360 -9.515 10.794 1.00 95.69 84 ALA A O 1
ATOM 644 N N . VAL A 1 85 ? 4.384 -7.605 10.189 1.00 96.50 85 VAL A N 1
ATOM 645 C CA . VAL A 1 85 ? 5.199 -8.199 9.124 1.00 96.50 85 VAL A CA 1
ATOM 646 C C . VAL A 1 85 ? 6.667 -7.913 9.404 1.00 96.50 85 VAL A C 1
ATOM 648 O O . VAL A 1 85 ? 7.055 -6.762 9.582 1.00 96.50 85 VAL A O 1
ATOM 651 N N . ARG A 1 86 ? 7.489 -8.964 9.434 1.00 97.06 86 ARG A N 1
ATOM 652 C CA . ARG A 1 86 ? 8.944 -8.845 9.350 1.00 97.06 86 ARG A CA 1
ATOM 653 C C . ARG A 1 86 ? 9.315 -8.682 7.883 1.00 97.06 86 ARG A C 1
ATOM 655 O O . ARG A 1 86 ? 8.990 -9.550 7.076 1.00 97.06 86 ARG A O 1
ATOM 662 N N . CYS A 1 87 ? 9.994 -7.593 7.554 1.00 96.12 87 CYS A N 1
ATOM 663 C CA . CYS A 1 87 ? 10.424 -7.294 6.195 1.00 96.12 87 CYS A CA 1
ATOM 664 C C . CYS A 1 87 ? 11.723 -6.487 6.178 1.00 96.12 87 CYS A C 1
ATOM 666 O O . CYS A 1 87 ? 12.048 -5.783 7.136 1.00 96.12 87 CYS A O 1
ATOM 668 N N . VAL A 1 88 ? 12.439 -6.555 5.055 1.00 94.31 88 VAL A N 1
ATOM 669 C CA . VAL A 1 88 ? 13.498 -5.595 4.731 1.00 94.31 88 VAL A CA 1
ATOM 670 C C . VAL A 1 88 ? 12.844 -4.273 4.335 1.00 94.31 88 VAL A C 1
ATOM 672 O O . VAL A 1 88 ? 12.000 -4.238 3.434 1.00 94.31 88 VAL A O 1
ATOM 675 N N . SER A 1 89 ? 13.235 -3.181 4.996 1.00 89.00 89 SER A N 1
ATOM 676 C CA . SER A 1 89 ? 12.704 -1.842 4.737 1.00 89.00 89 SER A CA 1
ATOM 677 C C . SER A 1 89 ? 13.833 -0.862 4.385 1.00 89.00 89 SER A C 1
ATOM 679 O O . SER A 1 89 ? 14.737 -0.682 5.199 1.00 89.00 89 SER A O 1
ATOM 681 N N . PRO A 1 90 ? 13.800 -0.208 3.206 1.00 91.75 90 PRO A N 1
ATOM 682 C CA . PRO A 1 90 ? 12.796 -0.353 2.149 1.00 91.75 90 PRO A CA 1
ATOM 683 C C . PRO A 1 90 ? 12.993 -1.637 1.323 1.00 91.75 90 PRO A C 1
ATOM 685 O O . PRO A 1 90 ? 14.123 -2.000 1.012 1.00 91.75 90 PRO A O 1
ATOM 688 N N . SER A 1 91 ? 11.900 -2.270 0.881 1.00 95.25 91 SER A N 1
ATOM 689 C CA . SER A 1 91 ? 11.960 -3.378 -0.086 1.00 95.25 91 SER A CA 1
ATOM 690 C C . SER A 1 91 ? 12.188 -2.845 -1.504 1.00 95.25 91 SER A C 1
ATOM 692 O O . SER A 1 91 ? 11.462 -1.962 -1.975 1.00 95.25 91 SER A O 1
ATOM 694 N N . ARG A 1 92 ? 13.210 -3.358 -2.189 1.00 95.50 92 ARG A N 1
ATOM 695 C CA . ARG A 1 92 ? 13.695 -2.870 -3.492 1.00 95.50 92 ARG A CA 1
ATOM 696 C C . ARG A 1 92 ? 13.690 -3.943 -4.581 1.00 95.50 92 ARG A C 1
ATOM 698 O O . ARG A 1 92 ? 13.835 -3.597 -5.757 1.00 95.50 92 ARG A O 1
ATOM 705 N N . THR A 1 93 ? 13.535 -5.210 -4.209 1.00 95.75 93 THR A N 1
ATOM 706 C CA . THR A 1 93 ? 13.573 -6.362 -5.115 1.00 95.75 93 THR A CA 1
ATOM 707 C C . THR A 1 93 ? 12.412 -7.326 -4.869 1.00 95.75 93 THR A C 1
ATOM 709 O O . THR A 1 93 ? 11.738 -7.257 -3.842 1.00 95.75 93 THR A O 1
ATOM 712 N N . ALA A 1 94 ? 12.174 -8.228 -5.828 1.00 95.00 94 ALA A N 1
ATOM 713 C CA . ALA A 1 94 ? 11.203 -9.308 -5.659 1.00 95.00 94 ALA A CA 1
ATOM 714 C C . ALA A 1 94 ? 11.594 -10.216 -4.481 1.00 95.00 94 ALA A C 1
ATOM 716 O O . ALA A 1 94 ? 10.758 -10.464 -3.622 1.00 95.00 94 ALA A O 1
ATOM 717 N N . ALA A 1 95 ? 12.880 -10.569 -4.368 1.00 96.56 95 ALA A N 1
ATOM 718 C CA . ALA A 1 95 ? 13.413 -11.348 -3.252 1.00 96.56 95 ALA A CA 1
ATOM 719 C C . ALA A 1 95 ? 13.156 -10.683 -1.886 1.00 96.56 95 ALA A C 1
ATOM 721 O O . ALA A 1 95 ? 12.783 -11.361 -0.930 1.00 96.56 95 ALA A O 1
ATOM 722 N N . ASP A 1 96 ? 13.274 -9.349 -1.787 1.00 96.56 96 ASP A N 1
ATOM 723 C CA . ASP A 1 96 ? 12.944 -8.637 -0.545 1.00 96.56 96 ASP A CA 1
ATOM 724 C C . ASP A 1 96 ? 11.480 -8.861 -0.158 1.00 96.56 96 ASP A C 1
ATOM 726 O O . ASP A 1 96 ? 11.195 -9.086 1.015 1.00 96.56 96 ASP A O 1
ATOM 730 N N . VAL A 1 97 ? 10.559 -8.803 -1.127 1.00 95.81 97 VAL A N 1
ATOM 731 C CA . VAL A 1 97 ? 9.121 -9.023 -0.899 1.00 95.81 97 VAL A CA 1
ATOM 732 C C . VAL A 1 97 ? 8.829 -10.484 -0.572 1.00 95.81 97 VAL A C 1
ATOM 734 O O . VAL A 1 97 ? 8.064 -10.763 0.346 1.00 95.81 97 VAL A O 1
ATOM 737 N N . GLU A 1 98 ? 9.453 -11.417 -1.283 1.00 96.31 98 GLU A N 1
ATOM 738 C CA . GLU A 1 98 ? 9.315 -12.858 -1.047 1.00 96.31 98 GLU A CA 1
ATOM 739 C C . GLU A 1 98 ? 9.828 -13.262 0.342 1.00 96.31 98 GLU A C 1
ATOM 741 O O . GLU A 1 98 ? 9.302 -14.188 0.955 1.00 96.31 98 GLU A O 1
ATOM 746 N N . SER A 1 99 ? 10.796 -12.521 0.891 1.00 97.19 99 SER A N 1
ATOM 747 C CA . SER A 1 99 ? 11.295 -12.724 2.255 1.00 97.19 99 SER A CA 1
ATOM 748 C C . SER A 1 99 ? 10.352 -12.220 3.357 1.00 97.19 99 SER A C 1
ATOM 750 O O . SER A 1 99 ? 10.626 -12.437 4.543 1.00 97.19 99 SER A O 1
ATOM 752 N N . TRP A 1 100 ? 9.261 -11.521 3.016 1.00 97.38 100 TRP A N 1
ATOM 753 C CA . TRP A 1 100 ? 8.335 -10.987 4.014 1.00 97.38 100 TRP A CA 1
ATOM 754 C C . TRP A 1 100 ? 7.662 -12.111 4.793 1.00 97.38 100 TRP A C 1
ATOM 756 O O . TRP A 1 100 ? 7.118 -13.061 4.234 1.00 97.38 100 TRP A O 1
ATOM 766 N N . ARG A 1 101 ? 7.634 -11.966 6.119 1.00 98.19 101 ARG A N 1
ATOM 767 C CA . ARG A 1 101 ? 7.008 -12.947 7.008 1.00 98.19 101 ARG A CA 1
ATOM 768 C C . ARG A 1 101 ? 5.977 -12.287 7.896 1.00 98.19 101 ARG A C 1
ATOM 770 O O . ARG A 1 101 ? 6.289 -11.369 8.651 1.00 98.19 101 ARG A O 1
ATOM 777 N N . ILE A 1 102 ? 4.750 -12.789 7.843 1.00 97.88 102 ILE A N 1
ATOM 778 C CA . ILE A 1 102 ? 3.702 -12.390 8.780 1.00 97.88 102 ILE A CA 1
ATOM 779 C C . ILE A 1 102 ? 4.028 -13.010 10.140 1.00 97.88 102 ILE A C 1
ATOM 781 O O . ILE A 1 102 ? 4.138 -14.226 10.259 1.00 97.88 102 ILE A O 1
ATOM 785 N N . LEU A 1 103 ? 4.193 -12.166 11.156 1.00 98.00 103 LEU A N 1
ATOM 786 C CA . LEU A 1 103 ? 4.451 -12.577 12.538 1.00 98.00 103 LEU A CA 1
ATOM 787 C C . LEU A 1 103 ? 3.159 -12.744 13.342 1.00 98.00 103 LEU A C 1
ATOM 789 O O . LEU A 1 103 ? 3.130 -13.470 14.327 1.00 98.00 103 LEU A O 1
ATOM 793 N N . GLY A 1 104 ? 2.091 -12.061 12.933 1.00 97.56 104 GLY A N 1
ATOM 794 C CA . GLY A 1 104 ? 0.795 -12.135 13.590 1.00 97.56 104 GLY A CA 1
ATOM 795 C C . GLY A 1 104 ? -0.254 -11.319 12.853 1.00 97.56 104 GLY A C 1
ATOM 796 O O . GLY A 1 104 ? 0.074 -10.423 12.071 1.00 97.56 104 GLY A O 1
ATOM 797 N N . LYS A 1 105 ? -1.522 -11.635 13.108 1.00 97.75 105 LYS A N 1
ATOM 798 C CA . LYS A 1 105 ? -2.682 -10.920 12.572 1.00 97.75 105 LYS A CA 1
ATOM 799 C C . LYS A 1 105 ? -3.658 -10.616 13.697 1.00 97.75 105 LYS A C 1
ATOM 801 O O . LYS A 1 105 ? -3.783 -11.395 14.637 1.00 97.75 105 LYS A O 1
ATOM 806 N N . LYS A 1 106 ? -4.366 -9.498 13.585 1.00 96.12 106 LYS A N 1
ATOM 807 C CA . LYS A 1 106 ? -5.444 -9.129 14.501 1.00 96.12 106 LYS A CA 1
ATOM 808 C C . LYS A 1 106 ? -6.604 -8.547 13.713 1.00 96.12 106 LYS A C 1
ATOM 810 O O . LYS A 1 106 ? -6.407 -7.619 12.931 1.00 96.12 106 LYS A O 1
ATOM 815 N N . SER A 1 107 ? -7.801 -9.073 13.938 1.00 96.94 107 SER A N 1
ATOM 816 C CA . SER A 1 107 ? -9.024 -8.504 13.380 1.00 96.94 107 SER A CA 1
ATOM 817 C C . SER A 1 107 ? -9.300 -7.138 14.001 1.00 96.94 107 SER A C 1
ATOM 819 O O . SER A 1 107 ? -9.103 -6.922 15.199 1.00 96.94 107 SER A O 1
ATOM 821 N N . LEU A 1 108 ? -9.749 -6.209 13.171 1.00 92.31 108 LEU A N 1
ATOM 822 C CA . LEU A 1 108 ? -10.291 -4.933 13.595 1.00 92.31 108 LEU A CA 1
ATOM 823 C C . LEU A 1 108 ? -11.785 -5.113 13.898 1.00 92.31 108 LEU A C 1
ATOM 825 O O . LEU A 1 108 ? -12.452 -5.899 13.221 1.00 92.31 108 LEU A O 1
ATOM 829 N N . PRO A 1 109 ? -12.324 -4.394 14.896 1.00 83.44 109 PRO A N 1
ATOM 830 C CA . PRO A 1 109 ? -13.764 -4.358 15.114 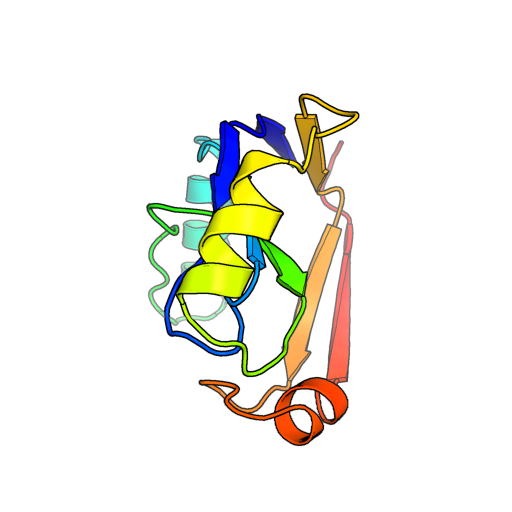1.00 83.44 109 PRO A CA 1
ATOM 831 C C . PRO A 1 109 ? -14.469 -3.858 13.843 1.00 83.44 109 PRO A C 1
ATOM 833 O O . PRO A 1 109 ? -13.921 -3.019 13.114 1.00 83.44 109 PRO A O 1
ATOM 836 N N . ARG A 1 110 ? -15.638 -4.441 13.562 1.00 65.69 110 ARG A N 1
ATOM 837 C CA . ARG A 1 110 ? -16.446 -4.123 12.378 1.00 65.69 110 ARG A CA 1
ATOM 838 C C . ARG A 1 110 ? -17.026 -2.718 12.462 1.00 65.69 110 ARG A C 1
ATOM 840 O O . ARG A 1 110 ? -17.472 -2.341 13.565 1.00 65.69 110 ARG A O 1
#